Protein AF-A0A5K7S3F2-F1 (afdb_monomer_lite)

Sequence (142 aa):
MEQKTGQISESVRESEKHFLFHMEELKQIIINADKNRLVRHHHVIDLSSSKVVVSIVSISVLLLTSLIGNIHQFEINSRMTDNDLKYRYIKSTNGISAGNLRKLEDIFHYHRDKKKIREIRGRVEEYEKGISETAKKMERTQ

Structure (mmCIF, N/CA/C/O backbone):
data_AF-A0A5K7S3F2-F1
#
_entry.id   AF-A0A5K7S3F2-F1
#
loop_
_atom_site.group_PDB
_atom_site.id
_atom_site.type_symbol
_atom_site.label_atom_id
_atom_site.label_alt_id
_atom_site.label_comp_id
_atom_site.label_asym_id
_atom_site.label_entity_id
_atom_site.label_seq_id
_atom_site.pdbx_PDB_ins_code
_atom_site.Cartn_x
_atom_site.Cartn_y
_atom_site.Cartn_z
_atom_site.occupancy
_atom_site.B_iso_or_equiv
_atom_site.auth_seq_id
_atom_site.auth_comp_id
_atom_site.auth_asym_id
_atom_site.auth_atom_id
_atom_site.pdbx_PDB_model_num
ATOM 1 N N . MET A 1 1 ? 38.468 48.889 -85.888 1.00 54.28 1 MET A N 1
ATOM 2 C CA . MET A 1 1 ? 37.567 48.257 -84.896 1.00 54.28 1 MET A CA 1
ATOM 3 C C . MET A 1 1 ? 38.062 46.888 -84.422 1.00 54.28 1 MET A C 1
ATOM 5 O O . MET A 1 1 ? 37.664 46.483 -83.342 1.00 54.28 1 MET A O 1
ATOM 9 N N . GLU A 1 2 ? 38.985 46.229 -85.134 1.00 58.09 2 GLU A N 1
ATOM 10 C CA . GLU A 1 2 ? 39.466 44.874 -84.791 1.00 58.09 2 GLU A CA 1
ATOM 11 C C . GLU A 1 2 ? 40.475 44.789 -83.627 1.00 58.09 2 GLU A C 1
ATOM 13 O O . GLU A 1 2 ? 40.566 43.766 -82.956 1.00 58.09 2 GLU A O 1
ATOM 18 N N . GLN A 1 3 ? 41.210 45.864 -83.317 1.00 60.00 3 GLN A N 1
ATOM 19 C CA . GLN A 1 3 ? 42.187 45.850 -82.214 1.00 60.00 3 GLN A CA 1
ATOM 20 C C . GLN A 1 3 ? 41.516 45.822 -80.828 1.00 60.00 3 GLN A C 1
ATOM 22 O O . GLN A 1 3 ? 42.011 45.200 -79.891 1.00 60.00 3 GLN A O 1
ATOM 27 N N . LYS A 1 4 ? 40.348 46.469 -80.710 1.00 61.28 4 LYS A N 1
ATOM 28 C CA . LYS A 1 4 ? 39.592 46.575 -79.455 1.00 61.28 4 LYS A CA 1
ATOM 29 C C . LYS A 1 4 ? 38.870 45.265 -79.121 1.00 61.28 4 LYS A C 1
ATOM 31 O O . LYS A 1 4 ? 38.760 44.913 -77.954 1.00 61.28 4 LYS A O 1
ATOM 36 N N . THR A 1 5 ? 38.429 44.517 -80.133 1.00 60.03 5 THR A N 1
ATOM 37 C CA . THR A 1 5 ? 37.779 43.206 -79.968 1.00 60.03 5 THR A CA 1
ATOM 38 C C . THR A 1 5 ? 38.763 42.116 -79.537 1.00 60.03 5 THR A C 1
ATOM 40 O O . THR A 1 5 ? 38.401 41.273 -78.722 1.00 60.03 5 THR A O 1
ATOM 43 N N . GLY A 1 6 ? 40.022 42.177 -79.993 1.00 69.19 6 GLY A N 1
ATOM 44 C CA . GLY A 1 6 ? 41.087 41.272 -79.538 1.00 69.19 6 GLY A CA 1
ATOM 45 C C . GLY A 1 6 ? 41.436 41.455 -78.056 1.00 69.19 6 GLY A C 1
ATOM 46 O O . GLY A 1 6 ? 41.430 40.487 -77.300 1.00 69.19 6 GLY A O 1
ATOM 47 N N . GLN A 1 7 ? 41.627 42.701 -77.608 1.00 70.31 7 GLN A N 1
ATOM 48 C CA . GLN A 1 7 ? 41.929 43.007 -76.199 1.00 70.31 7 GLN A CA 1
ATOM 49 C C . GLN A 1 7 ? 40.793 42.628 -75.240 1.00 70.31 7 GLN A C 1
ATOM 51 O O . GLN A 1 7 ? 41.050 42.169 -74.130 1.00 70.31 7 GLN A O 1
ATOM 56 N N . ILE A 1 8 ? 39.537 42.786 -75.672 1.00 71.12 8 ILE A N 1
ATOM 57 C CA . ILE A 1 8 ? 38.371 42.350 -74.892 1.00 71.12 8 ILE A CA 1
ATOM 58 C C . ILE A 1 8 ? 38.341 40.819 -74.782 1.00 71.12 8 ILE A C 1
ATOM 60 O O . ILE A 1 8 ? 38.042 40.291 -73.718 1.00 71.12 8 ILE A O 1
ATOM 64 N N . SER A 1 9 ? 38.687 40.088 -75.844 1.00 75.62 9 SER A N 1
ATOM 65 C CA . SER A 1 9 ? 38.710 38.620 -75.791 1.00 75.62 9 SER A CA 1
ATOM 66 C C . SER A 1 9 ? 39.811 38.068 -74.877 1.00 75.62 9 SER A C 1
ATOM 68 O O . SER A 1 9 ? 39.591 37.082 -74.174 1.00 75.62 9 SER A O 1
ATOM 70 N N . GLU A 1 10 ? 40.975 38.721 -74.826 1.00 81.12 10 GLU A N 1
ATOM 71 C CA . GLU A 1 10 ? 42.058 38.309 -73.931 1.00 81.12 10 GLU A CA 1
ATOM 72 C C . GLU A 1 10 ? 41.758 38.630 -72.467 1.00 81.12 10 GLU A C 1
ATOM 74 O O . GLU A 1 10 ? 41.982 37.769 -71.616 1.00 81.12 10 GLU A O 1
ATOM 79 N N . SER A 1 11 ? 41.185 39.802 -72.172 1.00 78.25 11 SER A N 1
ATOM 80 C CA . SER A 1 11 ? 40.820 40.170 -70.798 1.00 78.25 11 SER A CA 1
ATOM 81 C C . SER A 1 11 ? 39.691 39.301 -70.240 1.00 78.25 11 SER A C 1
ATOM 83 O O . SER A 1 11 ? 39.721 38.932 -69.066 1.00 78.25 11 SER A O 1
ATOM 85 N N . VAL A 1 12 ? 38.738 38.894 -71.08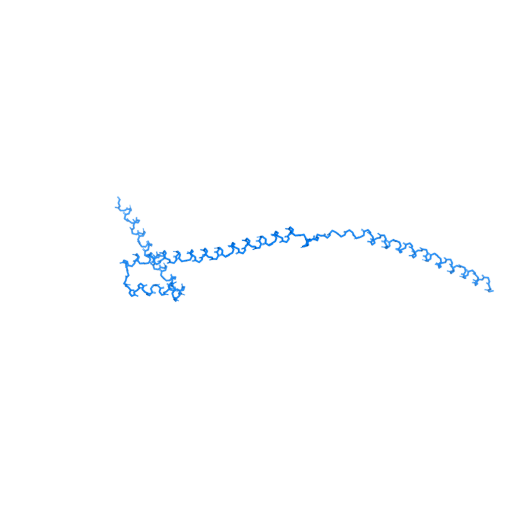5 1.00 82.81 12 VAL A N 1
ATOM 86 C CA . VAL A 1 12 ? 37.708 37.909 -70.722 1.00 82.81 12 VAL A CA 1
ATOM 87 C C . VAL A 1 12 ? 38.352 36.556 -70.411 1.00 82.81 12 VAL A C 1
ATOM 89 O O . VAL A 1 12 ? 38.078 35.978 -69.363 1.00 82.81 12 VAL A O 1
ATOM 92 N N . ARG A 1 13 ? 39.283 36.085 -71.250 1.00 85.19 13 ARG A N 1
ATOM 93 C CA . ARG A 1 13 ? 39.964 34.799 -71.035 1.00 85.19 13 ARG A CA 1
ATOM 94 C C . ARG A 1 13 ? 40.853 34.793 -69.787 1.00 85.19 13 ARG A C 1
ATOM 96 O O . ARG A 1 13 ? 41.009 33.761 -69.136 1.00 85.19 13 ARG A O 1
ATOM 103 N N . GLU A 1 14 ? 41.475 35.918 -69.456 1.00 88.12 14 GLU A N 1
ATOM 104 C CA . GLU A 1 14 ? 42.280 36.066 -68.241 1.00 88.12 14 GLU A CA 1
ATOM 105 C C . GLU A 1 14 ? 41.398 36.113 -66.985 1.00 88.12 14 GLU A C 1
ATOM 107 O O . GLU A 1 14 ? 41.695 35.441 -65.995 1.00 88.12 14 GLU A O 1
ATOM 112 N N . SER A 1 15 ? 40.257 36.804 -67.064 1.00 86.62 15 SER A N 1
ATOM 113 C CA . SER A 1 15 ? 39.246 36.823 -66.004 1.00 86.62 15 SER A CA 1
ATOM 114 C C . SER A 1 15 ? 38.663 35.432 -65.732 1.00 86.62 15 SER A C 1
ATOM 116 O O . SER A 1 15 ? 38.546 35.038 -64.573 1.00 86.62 15 SER A O 1
ATOM 118 N N . GLU A 1 16 ? 38.388 34.640 -66.773 1.00 87.81 16 GLU A N 1
ATOM 119 C CA . GLU A 1 16 ? 37.934 33.249 -66.636 1.00 87.81 16 GLU A CA 1
ATOM 120 C C . GLU A 1 16 ? 38.967 32.376 -65.918 1.00 87.81 16 GLU A C 1
ATOM 122 O O . GLU A 1 16 ? 38.624 31.637 -64.997 1.00 87.81 16 GLU A O 1
ATOM 127 N N . LYS A 1 17 ? 40.252 32.488 -66.279 1.00 90.88 17 LYS A N 1
ATOM 128 C CA . LYS A 1 17 ? 41.327 31.747 -65.600 1.00 90.88 17 LYS A CA 1
ATOM 129 C C . LYS A 1 17 ? 41.444 32.134 -64.129 1.00 90.88 17 LYS A C 1
ATOM 131 O O . LYS A 1 17 ? 41.583 31.255 -63.281 1.00 90.88 17 LYS A O 1
ATOM 136 N N . HIS A 1 18 ? 41.366 33.428 -63.829 1.00 88.25 18 HIS A N 1
ATOM 137 C CA . HIS A 1 18 ? 41.416 33.926 -62.457 1.00 88.25 18 HIS A CA 1
ATOM 138 C C . HIS A 1 18 ? 40.208 33.446 -61.641 1.00 88.25 18 HIS A C 1
ATOM 140 O O . HIS A 1 18 ? 40.352 33.041 -60.488 1.00 88.25 18 HIS A O 1
ATOM 146 N N . PHE A 1 19 ? 39.021 33.418 -62.251 1.00 89.19 19 PHE A N 1
ATOM 147 C CA . PHE A 1 19 ? 37.815 32.894 -61.621 1.00 89.19 19 PHE A CA 1
ATOM 148 C C . PHE A 1 19 ? 37.924 31.391 -61.337 1.00 89.19 19 PHE A C 1
ATOM 150 O O . PHE A 1 19 ? 37.622 30.954 -60.228 1.00 89.19 19 PHE A O 1
ATOM 157 N N . LEU A 1 20 ? 38.417 30.605 -62.298 1.00 90.69 20 LEU A N 1
ATOM 158 C CA . LEU A 1 20 ? 38.639 29.168 -62.121 1.00 90.69 20 LEU A CA 1
ATOM 159 C C . LEU A 1 20 ? 39.663 28.873 -61.019 1.00 90.69 20 LEU A C 1
ATOM 161 O O . LEU A 1 20 ? 39.451 27.966 -60.217 1.00 90.69 20 LEU A O 1
ATOM 165 N N . PHE A 1 21 ? 40.735 29.662 -60.936 1.00 93.12 21 PHE A N 1
ATOM 166 C CA . PHE A 1 21 ? 41.725 29.542 -59.868 1.00 93.12 21 PHE A CA 1
ATOM 167 C C . PHE A 1 21 ? 41.100 29.785 -58.486 1.00 93.12 21 PHE A C 1
ATOM 169 O O . PHE A 1 21 ? 41.261 28.969 -57.579 1.00 93.12 21 PHE A O 1
ATOM 176 N N . HIS A 1 22 ? 40.309 30.853 -58.347 1.00 89.62 22 HIS A N 1
ATOM 177 C CA . HIS A 1 22 ? 39.628 31.168 -57.091 1.00 89.62 22 HIS A CA 1
ATOM 178 C C . HIS A 1 22 ? 38.588 30.102 -56.711 1.00 89.62 22 HIS A C 1
ATOM 180 O O . HIS A 1 22 ? 38.446 29.760 -55.540 1.00 89.62 22 HIS A O 1
ATOM 186 N N . MET A 1 23 ? 37.885 29.525 -57.692 1.00 87.94 23 MET A N 1
ATOM 187 C CA . MET A 1 23 ? 36.957 28.413 -57.459 1.00 87.94 23 MET A CA 1
ATOM 188 C C . MET A 1 23 ? 37.662 27.166 -56.920 1.00 87.94 23 MET A C 1
ATOM 190 O O . MET A 1 23 ? 37.126 26.511 -56.023 1.00 87.94 23 MET A O 1
ATOM 194 N N . GLU A 1 24 ? 38.863 26.854 -57.408 1.00 91.62 24 GLU A N 1
ATOM 195 C CA . GLU A 1 24 ? 39.630 25.720 -56.891 1.00 91.62 24 GLU A CA 1
ATOM 196 C C . GLU A 1 24 ? 40.138 25.992 -55.464 1.00 91.62 24 GLU A C 1
ATOM 198 O O . GLU A 1 24 ? 40.061 25.105 -54.612 1.00 91.62 24 GLU A O 1
ATOM 203 N N . GLU A 1 25 ? 40.556 27.225 -55.151 1.00 91.88 25 GLU A N 1
ATOM 204 C CA . GLU A 1 25 ? 40.903 27.619 -53.776 1.00 91.88 25 GLU A CA 1
ATOM 205 C C . GLU A 1 25 ? 39.706 27.505 -52.823 1.00 91.88 25 GLU A C 1
ATOM 207 O O . GLU A 1 25 ? 39.823 26.895 -51.756 1.00 91.88 25 GLU A O 1
ATOM 212 N N . LEU A 1 26 ? 38.529 28.015 -53.208 1.00 88.94 26 LEU A N 1
ATOM 213 C CA . LEU A 1 26 ? 37.325 27.913 -52.377 1.00 88.94 26 LEU A CA 1
ATOM 214 C C . LEU A 1 26 ? 36.914 26.459 -52.149 1.00 88.94 26 LEU A C 1
ATOM 216 O O . LEU A 1 26 ? 36.552 26.083 -51.032 1.00 88.94 26 LEU A O 1
ATOM 220 N N . LYS A 1 27 ? 37.018 25.618 -53.180 1.00 90.44 27 LYS A N 1
ATOM 221 C CA . LYS A 1 27 ? 36.759 24.182 -53.070 1.00 90.44 27 LYS A CA 1
ATOM 222 C C . LYS A 1 27 ? 37.705 23.524 -52.065 1.00 90.44 27 LYS A C 1
ATOM 224 O O . LYS A 1 27 ? 37.243 22.761 -51.219 1.00 90.44 27 LYS A O 1
ATOM 229 N N . GLN A 1 28 ? 38.998 23.848 -52.095 1.00 86.12 28 GLN A N 1
ATOM 230 C CA . GLN A 1 28 ? 39.967 23.324 -51.125 1.00 86.12 28 GLN A CA 1
ATOM 231 C C . GLN A 1 28 ? 39.694 23.815 -49.699 1.00 86.12 28 GLN A C 1
ATOM 233 O O . GLN A 1 28 ? 39.786 23.032 -48.751 1.00 86.12 28 GLN A O 1
ATOM 238 N N . ILE A 1 29 ? 39.306 25.080 -49.526 1.00 85.06 29 ILE A N 1
ATOM 239 C CA . ILE A 1 29 ? 38.933 25.632 -48.217 1.00 85.06 29 ILE A CA 1
ATOM 240 C C . ILE A 1 29 ? 37.707 24.905 -47.657 1.00 85.06 29 ILE A C 1
ATOM 242 O O . ILE A 1 29 ? 37.722 24.516 -46.491 1.00 85.06 29 ILE A O 1
ATOM 246 N N . ILE A 1 30 ? 36.678 24.662 -48.474 1.00 81.00 30 ILE A N 1
ATOM 247 C CA . ILE A 1 30 ? 35.470 23.937 -48.054 1.00 81.00 30 ILE A CA 1
ATOM 248 C C . ILE A 1 30 ? 35.806 22.488 -47.682 1.00 81.00 30 ILE A C 1
ATOM 250 O O . ILE A 1 30 ? 35.377 22.025 -46.627 1.00 81.00 30 ILE A O 1
ATOM 254 N N . ILE A 1 31 ? 36.616 21.793 -48.488 1.00 80.94 31 ILE A N 1
ATOM 255 C CA . ILE A 1 31 ? 37.049 20.413 -48.208 1.00 80.94 31 ILE A CA 1
ATOM 256 C C . ILE A 1 31 ? 37.827 20.340 -46.887 1.00 80.94 31 ILE A C 1
ATOM 258 O O . ILE A 1 31 ? 37.575 19.463 -46.061 1.00 80.94 31 ILE A O 1
ATOM 262 N N . ASN A 1 32 ? 38.754 21.270 -46.651 1.00 78.38 32 ASN A N 1
ATOM 263 C CA . ASN A 1 32 ? 39.556 21.289 -45.427 1.00 78.38 32 ASN A CA 1
ATOM 264 C C . ASN A 1 32 ? 38.745 21.733 -44.200 1.00 78.38 32 ASN A C 1
ATOM 266 O O . ASN A 1 32 ? 38.964 21.221 -43.101 1.00 78.38 32 ASN A O 1
ATOM 270 N N . ALA A 1 33 ? 37.789 22.649 -44.371 1.00 73.38 33 ALA A N 1
ATOM 271 C CA . ALA A 1 33 ? 36.869 23.063 -43.318 1.00 73.38 33 ALA A CA 1
ATOM 272 C C . ALA A 1 33 ? 35.918 21.926 -42.918 1.00 73.38 33 ALA A C 1
ATOM 274 O O . ALA A 1 33 ? 35.708 21.715 -41.724 1.00 73.38 33 ALA A O 1
ATOM 275 N N . ASP A 1 34 ? 35.401 21.162 -43.885 1.00 66.12 34 ASP A N 1
ATOM 276 C CA . ASP A 1 34 ? 34.592 19.962 -43.640 1.00 66.12 34 ASP A CA 1
ATOM 277 C C . ASP A 1 34 ? 35.418 18.871 -42.938 1.00 66.12 34 ASP A C 1
ATOM 279 O O . ASP A 1 34 ? 35.010 18.339 -41.903 1.00 66.12 34 ASP A O 1
ATOM 283 N N . LYS A 1 35 ? 36.656 18.641 -43.399 1.00 64.75 35 LYS A N 1
ATOM 284 C CA . LYS A 1 35 ? 37.605 17.705 -42.776 1.00 64.75 35 LYS A CA 1
ATOM 285 C C . LYS A 1 35 ? 37.916 18.056 -41.315 1.00 64.75 35 LYS A C 1
ATOM 287 O O . LYS A 1 35 ? 37.980 17.159 -40.478 1.00 64.75 35 LYS A O 1
ATOM 292 N N . ASN A 1 36 ? 38.067 19.342 -40.989 1.00 60.44 36 ASN A N 1
ATOM 293 C CA . ASN A 1 36 ? 38.346 19.807 -39.625 1.00 60.44 36 ASN A CA 1
ATOM 294 C C . ASN A 1 36 ? 37.094 19.883 -38.726 1.00 60.44 36 ASN A C 1
ATOM 296 O O . ASN A 1 36 ? 37.224 19.892 -37.503 1.00 60.44 36 ASN A O 1
ATOM 300 N N . ARG A 1 37 ? 35.876 19.909 -39.292 1.00 57.28 37 ARG A N 1
ATOM 301 C CA . ARG A 1 37 ? 34.611 19.953 -38.528 1.00 57.28 37 ARG A CA 1
ATOM 302 C C . ARG A 1 37 ? 34.107 18.588 -38.058 1.00 57.28 37 ARG A C 1
ATOM 304 O O . ARG A 1 37 ? 33.180 18.531 -37.251 1.00 57.28 37 ARG A O 1
ATOM 311 N N . LEU A 1 38 ? 34.695 17.493 -38.533 1.00 57.00 38 LEU A N 1
ATOM 312 C CA . LEU A 1 3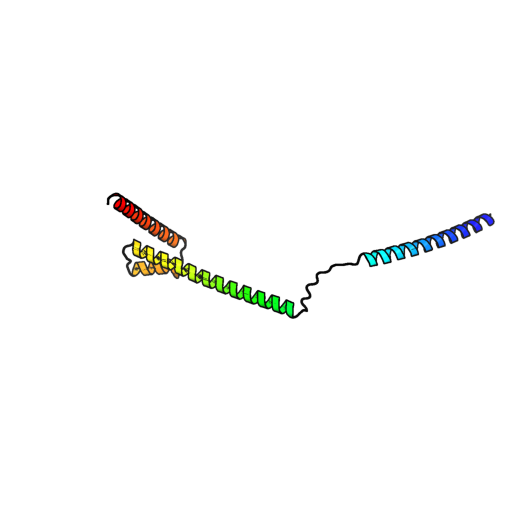8 ? 34.218 16.131 -38.277 1.00 57.00 38 LEU A CA 1
ATOM 313 C C . LEU A 1 38 ? 34.821 15.460 -37.034 1.00 57.00 38 LEU A C 1
ATOM 315 O O . LEU A 1 38 ? 34.816 14.234 -36.938 1.00 57.00 38 LEU A O 1
ATOM 319 N N . VAL A 1 39 ? 35.265 16.213 -36.025 1.00 62.00 39 VAL A N 1
ATOM 320 C CA . VAL A 1 39 ? 35.519 15.618 -34.701 1.00 62.00 39 VAL A CA 1
ATOM 321 C C . VAL A 1 39 ? 34.188 15.501 -33.955 1.00 62.00 39 VAL A C 1
ATOM 323 O O . VAL A 1 39 ? 33.843 16.294 -33.081 1.00 62.00 39 VAL A O 1
ATOM 326 N N . ARG A 1 40 ? 33.386 14.507 -34.349 1.00 59.16 40 ARG A N 1
ATOM 327 C CA . ARG A 1 40 ? 32.183 14.109 -33.612 1.00 59.16 40 ARG A CA 1
ATOM 328 C C . ARG A 1 40 ? 32.592 13.217 -32.444 1.00 59.16 40 ARG A C 1
ATOM 330 O O . ARG A 1 40 ? 32.876 12.039 -32.634 1.00 59.16 40 ARG A O 1
ATOM 337 N N . HIS A 1 41 ? 32.557 13.755 -31.230 1.00 58.38 41 HIS A N 1
ATOM 338 C CA . HIS A 1 41 ? 32.595 12.945 -30.012 1.00 58.38 41 HIS A CA 1
ATOM 339 C C . HIS A 1 41 ? 31.264 12.200 -29.860 1.00 58.38 41 HIS A C 1
ATOM 341 O O . HIS A 1 41 ? 30.327 12.684 -29.229 1.00 58.38 41 HIS A O 1
ATOM 347 N N . HIS A 1 42 ? 31.149 11.040 -30.503 1.00 56.12 42 HIS A N 1
ATOM 348 C CA . HIS A 1 42 ? 29.998 10.161 -30.354 1.00 56.12 42 HIS A CA 1
ATOM 349 C C . HIS A 1 42 ? 30.259 9.209 -29.185 1.00 56.12 42 HIS A C 1
ATOM 351 O O . HIS A 1 42 ? 31.128 8.344 -29.263 1.00 56.12 42 HIS A O 1
ATOM 357 N N . HIS A 1 43 ? 29.507 9.362 -28.095 1.00 59.28 43 HIS A N 1
ATOM 358 C CA . HIS A 1 43 ? 29.468 8.355 -27.038 1.00 59.28 43 HIS A CA 1
ATOM 359 C C . HIS A 1 43 ? 28.532 7.231 -27.503 1.00 59.28 43 HIS A C 1
ATOM 361 O O . HIS A 1 43 ? 27.350 7.197 -27.166 1.00 59.28 43 HIS A O 1
ATOM 367 N N . VAL A 1 44 ? 29.042 6.347 -28.363 1.00 61.16 44 VAL A N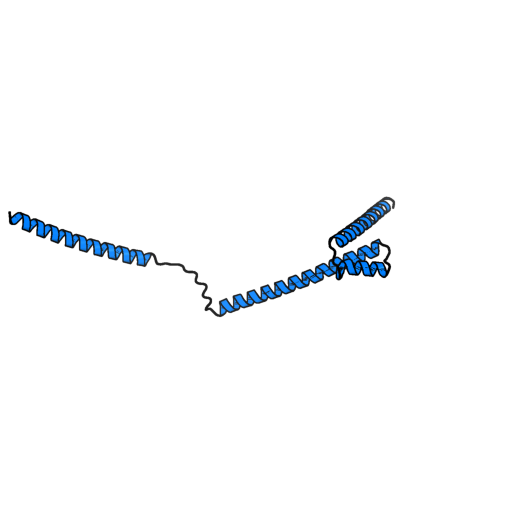 1
ATOM 368 C CA . VAL A 1 44 ? 28.311 5.144 -28.771 1.00 61.16 44 VAL A CA 1
ATOM 369 C C . VAL A 1 44 ? 28.413 4.163 -27.614 1.00 61.16 44 VAL A C 1
ATOM 371 O O . VAL A 1 44 ? 29.482 3.620 -27.339 1.00 61.16 44 VAL A O 1
ATOM 374 N N . ILE A 1 45 ? 27.308 3.949 -26.906 1.00 58.81 45 ILE A N 1
ATOM 375 C CA . ILE A 1 45 ? 27.192 2.782 -26.037 1.00 58.81 45 ILE A CA 1
ATOM 376 C C . ILE A 1 45 ? 27.064 1.589 -26.981 1.00 58.81 45 ILE A C 1
ATOM 378 O O . ILE A 1 45 ? 25.997 1.340 -27.538 1.00 58.81 45 ILE A O 1
ATOM 382 N N . ASP A 1 46 ? 28.181 0.908 -27.224 1.00 63.09 46 ASP A N 1
ATOM 383 C CA . ASP A 1 46 ? 28.205 -0.271 -28.077 1.00 63.09 46 ASP A CA 1
ATOM 384 C C . ASP A 1 46 ? 27.533 -1.444 -27.348 1.00 63.09 46 ASP A C 1
ATOM 386 O O . ASP A 1 46 ? 28.138 -2.150 -26.535 1.00 63.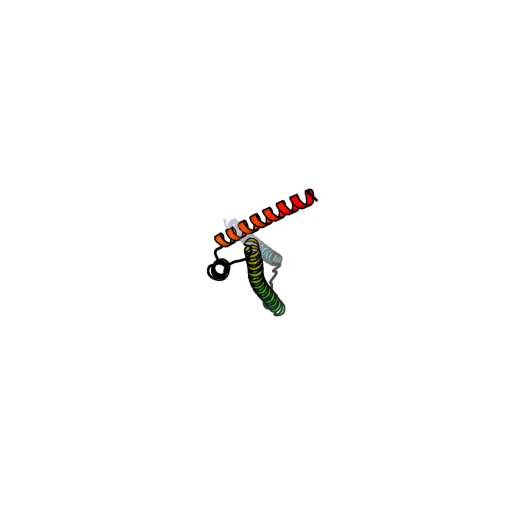09 46 ASP A O 1
ATOM 390 N N . LEU A 1 47 ? 26.243 -1.628 -27.635 1.00 60.03 47 LEU A N 1
ATOM 391 C CA . LEU A 1 47 ? 25.436 -2.754 -27.166 1.00 60.03 47 LEU A CA 1
ATOM 392 C C . LEU A 1 47 ? 25.888 -4.097 -27.776 1.00 60.03 47 LEU A C 1
ATOM 394 O O . LEU A 1 47 ? 25.349 -5.134 -27.405 1.00 60.03 47 LEU A O 1
ATOM 398 N N . SER A 1 48 ? 26.886 -4.110 -28.669 1.00 61.28 48 SER A N 1
ATOM 399 C CA . SER A 1 48 ? 27.552 -5.330 -29.143 1.00 61.28 48 SER A CA 1
ATOM 400 C C . SER A 1 48 ? 28.555 -5.884 -28.119 1.00 61.28 48 SER A C 1
ATOM 402 O O . SER A 1 48 ? 28.929 -7.060 -28.158 1.00 61.28 48 SER A O 1
ATOM 404 N N . SER A 1 49 ? 28.976 -5.070 -27.142 1.00 72.75 49 SER A N 1
ATOM 405 C CA . SER A 1 49 ? 29.810 -5.548 -26.041 1.00 72.75 49 SER A CA 1
ATOM 406 C C . SER A 1 49 ? 28.993 -6.457 -25.124 1.00 72.75 49 SER A C 1
ATOM 408 O O . SER A 1 49 ? 28.197 -5.994 -24.303 1.00 72.75 49 SER A O 1
ATOM 410 N N . SER A 1 50 ? 29.239 -7.769 -25.222 1.00 77.06 50 SER A N 1
ATOM 411 C CA . SER A 1 50 ? 28.613 -8.804 -24.381 1.00 77.06 50 SER A CA 1
ATOM 412 C C . SER A 1 50 ? 28.632 -8.443 -22.886 1.00 77.06 50 SER A C 1
ATOM 414 O O . SER A 1 50 ? 27.651 -8.655 -22.180 1.00 77.06 50 SER A O 1
ATOM 416 N N . LYS A 1 51 ? 29.693 -7.777 -22.407 1.00 82.94 51 LYS A N 1
ATOM 417 C CA . LYS A 1 51 ? 29.812 -7.325 -21.010 1.00 82.94 51 LYS A CA 1
ATOM 418 C C . LYS A 1 51 ? 28.757 -6.282 -20.621 1.00 82.94 51 LYS A C 1
ATOM 420 O O . LYS A 1 51 ? 28.207 -6.360 -19.525 1.00 82.94 51 LYS A O 1
ATOM 425 N N . VAL A 1 52 ? 28.464 -5.326 -21.505 1.00 85.75 52 VAL A N 1
ATOM 426 C CA . VAL A 1 52 ? 27.464 -4.273 -21.258 1.00 85.75 52 VAL A CA 1
ATOM 427 C C . VAL A 1 52 ? 26.065 -4.880 -21.257 1.00 85.75 52 VAL A C 1
ATOM 429 O O . VAL A 1 52 ? 25.303 -4.645 -20.322 1.00 85.75 52 VAL A O 1
ATOM 432 N N . VAL A 1 53 ? 25.756 -5.747 -22.222 1.00 87.00 53 VAL A N 1
ATOM 433 C CA . VAL A 1 53 ? 24.467 -6.456 -22.272 1.00 87.00 53 VAL A CA 1
ATOM 434 C C . VAL A 1 53 ? 24.258 -7.304 -21.020 1.00 87.00 53 VAL A C 1
ATOM 436 O O . VAL A 1 53 ? 23.224 -7.185 -20.367 1.00 87.00 53 VAL A O 1
ATOM 439 N N . VAL A 1 54 ? 25.259 -8.096 -20.624 1.00 90.69 54 VAL A N 1
ATOM 440 C CA . VAL A 1 54 ? 25.194 -8.916 -19.405 1.00 90.69 54 VAL A CA 1
ATOM 441 C C . VAL A 1 54 ? 24.999 -8.049 -18.159 1.00 90.69 54 VAL A C 1
ATOM 443 O O . VAL A 1 54 ? 24.204 -8.418 -17.299 1.00 90.69 54 VAL A O 1
ATOM 446 N N . SER A 1 55 ? 25.652 -6.884 -18.065 1.00 91.25 55 SER A N 1
ATOM 447 C CA . SER A 1 55 ? 25.444 -5.961 -16.939 1.00 91.25 55 SER A CA 1
ATOM 448 C C . SER A 1 55 ? 24.035 -5.363 -16.894 1.00 91.25 55 SER A C 1
ATOM 450 O O . SER A 1 55 ? 23.439 -5.267 -15.826 1.00 91.25 55 SER A O 1
ATOM 452 N N . ILE A 1 56 ? 23.459 -5.004 -18.043 1.00 91.38 56 ILE A N 1
ATOM 453 C CA . ILE A 1 56 ? 22.095 -4.469 -18.104 1.00 91.38 56 ILE A CA 1
ATOM 454 C C . ILE A 1 56 ? 21.098 -5.559 -17.718 1.00 91.38 56 ILE A C 1
ATOM 456 O O . ILE A 1 56 ? 20.180 -5.305 -16.938 1.00 91.38 56 ILE A O 1
ATOM 460 N N . VAL A 1 57 ? 21.296 -6.783 -18.213 1.00 94.06 57 VAL A N 1
ATOM 461 C CA . VAL A 1 57 ? 20.464 -7.936 -17.858 1.00 94.06 57 VAL A CA 1
ATOM 462 C C . VAL A 1 57 ? 20.573 -8.237 -16.364 1.00 94.06 57 VAL A C 1
ATOM 464 O O . VAL A 1 57 ? 19.544 -8.405 -15.714 1.00 94.06 57 VAL A O 1
ATOM 467 N N . SER A 1 58 ? 21.778 -8.250 -15.788 1.00 95.62 58 SER A N 1
ATOM 468 C CA . SER A 1 58 ? 21.955 -8.535 -14.361 1.00 95.62 58 SER A CA 1
ATOM 469 C C . SER A 1 58 ? 21.304 -7.471 -13.476 1.00 95.62 58 SER A C 1
ATOM 471 O O . SER A 1 58 ? 20.568 -7.820 -12.555 1.00 95.62 58 SER A O 1
ATOM 473 N N . ILE A 1 59 ? 21.487 -6.185 -13.792 1.00 96.88 59 ILE A N 1
ATOM 474 C CA . ILE A 1 59 ? 20.821 -5.081 -13.090 1.00 96.88 59 ILE A CA 1
ATOM 475 C C . ILE A 1 59 ? 19.303 -5.205 -13.230 1.00 96.88 59 ILE A C 1
ATOM 477 O O . ILE A 1 59 ? 18.586 -5.072 -12.243 1.00 96.88 59 ILE A O 1
ATOM 481 N N . SER A 1 60 ? 18.804 -5.514 -14.428 1.00 95.94 60 SER A N 1
ATOM 482 C CA . SER A 1 60 ? 17.367 -5.675 -14.667 1.00 95.94 60 SER A CA 1
ATOM 483 C C . SER A 1 60 ? 16.783 -6.806 -13.821 1.00 95.94 60 SER A C 1
ATOM 485 O O . SER A 1 60 ? 15.753 -6.620 -13.179 1.00 95.94 60 SER A O 1
ATOM 487 N N . VAL A 1 61 ? 17.460 -7.956 -13.753 1.00 97.12 61 VAL A N 1
ATOM 488 C CA . VAL A 1 61 ? 17.042 -9.081 -12.906 1.00 97.12 61 VAL A CA 1
ATOM 489 C C . VAL A 1 61 ? 17.041 -8.682 -11.430 1.00 97.12 61 VAL A C 1
ATOM 491 O O . VAL A 1 61 ? 16.061 -8.955 -10.744 1.00 97.12 61 VAL A O 1
ATOM 494 N N . LEU A 1 62 ? 18.083 -7.997 -10.946 1.00 97.50 62 LEU A N 1
ATOM 495 C CA . LEU A 1 62 ? 18.154 -7.519 -9.558 1.00 97.50 62 LEU A CA 1
ATOM 496 C C . LEU A 1 62 ? 17.032 -6.530 -9.215 1.00 97.50 62 LEU A C 1
ATOM 498 O O . LEU A 1 62 ? 16.450 -6.593 -8.133 1.00 97.50 62 LEU A O 1
ATOM 502 N N . LEU A 1 63 ? 16.704 -5.623 -10.134 1.00 96.88 63 LEU A N 1
ATOM 503 C CA . LEU A 1 63 ? 15.609 -4.675 -9.943 1.00 96.88 63 LEU A CA 1
ATOM 504 C C . LEU A 1 63 ? 14.253 -5.384 -9.919 1.00 96.88 63 LEU A C 1
ATOM 506 O O . LEU A 1 63 ? 13.421 -5.076 -9.068 1.00 96.88 63 LEU A O 1
ATOM 510 N N . LEU A 1 64 ? 14.035 -6.361 -10.804 1.00 96.75 64 LEU A N 1
ATOM 511 C CA . LEU A 1 64 ? 12.800 -7.145 -10.836 1.00 96.75 64 LEU A CA 1
ATOM 512 C C . LEU A 1 64 ? 12.627 -7.987 -9.568 1.00 96.75 64 LEU A C 1
ATOM 514 O O . LEU A 1 64 ? 11.545 -7.987 -8.982 1.00 96.75 64 LEU A O 1
ATOM 518 N N . THR A 1 65 ? 13.680 -8.666 -9.105 1.00 96.25 65 THR A N 1
ATOM 519 C CA . THR A 1 65 ? 13.620 -9.447 -7.860 1.00 96.25 65 THR A CA 1
ATOM 520 C C . THR A 1 65 ? 13.387 -8.547 -6.651 1.00 96.25 65 THR A C 1
ATOM 522 O O . THR A 1 65 ? 12.557 -8.875 -5.803 1.00 96.25 65 THR A O 1
ATOM 525 N N . SER A 1 66 ? 14.038 -7.381 -6.597 1.00 97.06 66 SER A N 1
ATOM 526 C CA . SER A 1 66 ? 13.801 -6.383 -5.550 1.00 97.06 66 SER A CA 1
ATOM 527 C C . SER A 1 66 ? 12.362 -5.865 -5.564 1.00 97.06 66 SER A C 1
ATOM 529 O O . SER A 1 66 ? 11.735 -5.772 -4.509 1.00 97.06 66 SER A O 1
ATOM 531 N N . LEU A 1 67 ? 11.801 -5.583 -6.742 1.00 96.75 67 LEU A N 1
ATOM 532 C CA . LEU A 1 67 ? 10.425 -5.109 -6.873 1.00 96.75 67 LEU A CA 1
ATOM 533 C C . LEU A 1 67 ? 9.420 -6.153 -6.376 1.00 96.75 67 LEU A C 1
ATOM 535 O O . LEU A 1 67 ? 8.543 -5.824 -5.579 1.00 96.75 67 LEU A O 1
ATOM 539 N N . ILE A 1 68 ? 9.572 -7.412 -6.796 1.00 96.31 68 ILE A N 1
ATOM 540 C CA . ILE A 1 68 ? 8.711 -8.518 -6.351 1.00 96.31 68 ILE A CA 1
ATOM 541 C C . ILE A 1 68 ? 8.823 -8.698 -4.833 1.00 96.31 68 ILE A C 1
ATOM 543 O O . ILE A 1 68 ? 7.803 -8.783 -4.147 1.00 96.31 68 ILE A O 1
ATOM 547 N N . GLY A 1 69 ? 10.049 -8.696 -4.302 1.00 95.75 69 GLY A N 1
ATOM 548 C CA . GLY A 1 69 ? 10.299 -8.789 -2.865 1.00 95.75 69 GLY A CA 1
ATOM 549 C C . GLY A 1 69 ? 9.621 -7.661 -2.087 1.00 95.75 69 GLY A C 1
ATOM 550 O O . GLY A 1 69 ? 8.926 -7.920 -1.109 1.00 95.75 69 GLY A O 1
ATOM 551 N N . ASN A 1 70 ? 9.739 -6.419 -2.560 1.00 96.50 70 ASN A N 1
ATOM 552 C CA . ASN A 1 70 ? 9.107 -5.259 -1.934 1.00 96.50 70 ASN A CA 1
ATOM 553 C C . ASN A 1 70 ? 7.576 -5.335 -1.955 1.00 96.50 70 ASN A C 1
ATOM 555 O O . ASN A 1 70 ? 6.940 -5.001 -0.956 1.00 96.50 70 ASN A O 1
ATOM 559 N N . ILE A 1 71 ? 6.973 -5.790 -3.058 1.00 95.31 71 ILE A N 1
ATOM 560 C CA . ILE A 1 71 ? 5.515 -5.970 -3.149 1.00 95.31 71 ILE A CA 1
ATOM 561 C C . ILE A 1 71 ? 5.049 -7.023 -2.140 1.00 95.31 71 ILE A C 1
ATOM 563 O O . ILE A 1 71 ? 4.100 -6.785 -1.392 1.00 95.31 71 ILE A O 1
ATOM 567 N N . HIS A 1 72 ? 5.743 -8.159 -2.070 1.00 94.38 72 HIS A N 1
ATOM 568 C CA . HIS A 1 72 ? 5.403 -9.218 -1.126 1.00 94.38 72 HIS A CA 1
ATOM 569 C C . HIS A 1 72 ? 5.564 -8.761 0.331 1.00 94.38 72 HIS A C 1
ATOM 571 O O . HIS A 1 72 ? 4.685 -8.982 1.166 1.00 94.38 72 HIS A O 1
ATOM 577 N N . GLN A 1 73 ? 6.649 -8.042 0.628 1.00 93.00 73 GLN A N 1
ATOM 578 C CA . GLN A 1 73 ? 6.889 -7.463 1.945 1.00 93.00 73 GLN A CA 1
ATOM 579 C C . GLN A 1 73 ? 5.796 -6.459 2.327 1.00 93.00 73 GLN A C 1
ATOM 581 O O . GLN A 1 73 ? 5.339 -6.449 3.471 1.00 93.00 73 GLN A O 1
ATOM 586 N N . PHE A 1 74 ? 5.349 -5.632 1.378 1.00 92.81 74 PHE A N 1
ATOM 587 C CA . PHE A 1 74 ? 4.264 -4.681 1.591 1.00 92.81 74 PHE A CA 1
ATOM 588 C C . PHE A 1 74 ? 2.946 -5.386 1.927 1.00 92.81 74 PHE A C 1
ATOM 590 O O . PHE A 1 74 ? 2.252 -4.980 2.862 1.00 92.81 74 PHE A O 1
ATOM 597 N N . GLU A 1 75 ? 2.617 -6.466 1.218 1.00 89.50 75 GLU A N 1
ATOM 598 C CA . GLU A 1 75 ? 1.424 -7.266 1.494 1.00 89.50 75 GLU A CA 1
ATOM 599 C C . GLU A 1 75 ? 1.467 -7.879 2.902 1.00 89.50 75 GLU A C 1
ATOM 601 O O . GLU A 1 75 ? 0.520 -7.720 3.679 1.00 89.50 75 GLU A O 1
ATOM 606 N N . ILE A 1 76 ? 2.586 -8.511 3.274 1.00 90.38 76 ILE A N 1
ATOM 607 C CA . ILE A 1 76 ? 2.781 -9.075 4.618 1.00 90.38 76 ILE A CA 1
ATOM 608 C C . ILE A 1 76 ? 2.654 -7.983 5.684 1.00 90.38 76 ILE A C 1
ATOM 610 O O . ILE A 1 76 ? 1.936 -8.164 6.668 1.00 90.38 76 ILE A O 1
ATOM 614 N N . ASN A 1 77 ? 3.301 -6.835 5.484 1.00 92.06 77 ASN A N 1
ATOM 615 C CA . ASN A 1 77 ? 3.274 -5.731 6.439 1.00 92.06 77 ASN A CA 1
ATOM 616 C C . ASN A 1 77 ? 1.863 -5.140 6.607 1.00 92.06 77 ASN A C 1
ATOM 618 O O . ASN A 1 77 ? 1.436 -4.828 7.723 1.00 92.06 77 ASN A O 1
ATOM 622 N N . SER A 1 78 ? 1.098 -5.040 5.515 1.00 87.69 78 SER A N 1
ATOM 623 C CA . SER A 1 78 ? -0.312 -4.647 5.583 1.00 87.69 78 SER A CA 1
ATOM 624 C C . SER A 1 78 ? -1.125 -5.650 6.402 1.00 87.69 78 SER A C 1
ATOM 626 O O . SER A 1 78 ? -1.936 -5.238 7.228 1.00 87.69 78 SER A O 1
ATOM 628 N N . ARG A 1 79 ? -0.899 -6.959 6.221 1.00 89.62 79 ARG A N 1
ATOM 629 C CA . ARG A 1 79 ? -1.585 -8.007 6.996 1.00 89.62 79 ARG A CA 1
ATOM 630 C C . ARG A 1 79 ? -1.204 -7.973 8.477 1.00 89.62 79 ARG A C 1
ATOM 632 O O . ARG A 1 79 ? -2.074 -8.147 9.324 1.00 89.62 79 ARG A O 1
ATOM 639 N N . MET A 1 80 ? 0.063 -7.711 8.802 1.00 91.25 80 MET A N 1
ATOM 640 C CA . MET A 1 80 ? 0.521 -7.537 10.187 1.00 91.25 80 MET A CA 1
ATOM 641 C C . MET A 1 80 ? -0.156 -6.338 10.856 1.00 91.25 80 MET A C 1
ATOM 643 O O . MET A 1 80 ? -0.655 -6.459 11.971 1.00 91.25 80 MET A O 1
ATOM 647 N N . THR A 1 81 ? -0.243 -5.211 10.149 1.00 92.31 81 THR A N 1
ATOM 648 C CA . THR A 1 81 ? -0.919 -4.001 10.641 1.00 92.31 81 THR A CA 1
ATOM 649 C C . THR A 1 81 ? -2.416 -4.238 10.863 1.00 92.31 81 THR A C 1
ATOM 651 O O . THR A 1 81 ? -2.981 -3.809 11.869 1.00 92.31 81 THR A O 1
ATOM 654 N N . ASP A 1 82 ? -3.070 -4.946 9.940 1.00 94.00 82 ASP A N 1
ATOM 655 C CA . ASP A 1 82 ? -4.487 -5.294 10.055 1.00 94.00 82 ASP A CA 1
ATOM 656 C C . ASP A 1 82 ? -4.730 -6.259 11.237 1.00 94.00 82 ASP A C 1
ATOM 658 O O . ASP A 1 82 ? -5.708 -6.104 11.970 1.00 94.00 82 ASP A O 1
ATOM 662 N N . ASN A 1 83 ? -3.817 -7.205 11.484 1.00 94.12 83 ASN A N 1
ATOM 663 C CA . ASN A 1 83 ? -3.886 -8.116 12.630 1.00 94.12 83 ASN A CA 1
ATOM 664 C C . ASN A 1 83 ? -3.678 -7.404 13.976 1.00 94.12 83 ASN A C 1
ATOM 666 O O . ASN A 1 83 ? -4.408 -7.702 14.922 1.00 94.12 83 ASN A O 1
ATOM 670 N N . ASP A 1 84 ? -2.742 -6.452 14.063 1.00 95.44 84 ASP A N 1
ATOM 671 C CA . ASP A 1 84 ? -2.566 -5.617 15.263 1.00 95.44 84 ASP A CA 1
ATOM 672 C C . ASP A 1 84 ? -3.859 -4.861 15.596 1.00 95.44 84 ASP A C 1
ATOM 674 O O . ASP A 1 84 ? -4.352 -4.900 16.727 1.00 95.44 84 ASP A O 1
ATOM 678 N N . LEU A 1 85 ? -4.478 -4.252 14.579 1.00 96.12 85 LEU A N 1
ATOM 679 C CA . LEU A 1 85 ? -5.733 -3.531 14.750 1.00 96.12 85 LEU A CA 1
ATOM 680 C C . LEU A 1 85 ? -6.881 -4.457 15.183 1.00 96.12 85 LEU A C 1
ATOM 682 O O . LEU A 1 85 ? -7.638 -4.096 16.086 1.00 96.12 85 LEU A O 1
ATOM 686 N N . LYS A 1 86 ? -7.004 -5.655 14.589 1.00 95.25 86 LYS A N 1
ATOM 687 C CA . LYS A 1 86 ? -7.988 -6.667 15.020 1.00 95.25 86 LYS A CA 1
ATOM 688 C C . LYS A 1 86 ? -7.796 -7.032 16.493 1.00 95.25 86 LYS A C 1
ATOM 690 O O . LYS A 1 86 ? -8.771 -7.065 17.242 1.00 95.25 86 LYS A O 1
ATOM 695 N N . TYR A 1 87 ? -6.557 -7.282 16.914 1.00 95.50 87 TYR A N 1
ATOM 696 C CA . TYR A 1 87 ? -6.242 -7.658 18.291 1.00 95.50 87 TYR A CA 1
ATOM 697 C C . TYR A 1 87 ? -6.592 -6.545 19.285 1.00 95.50 87 TYR A C 1
ATOM 699 O O . TYR A 1 87 ? -7.313 -6.786 20.257 1.00 95.50 87 TYR A O 1
ATOM 707 N N . ARG A 1 88 ? -6.151 -5.309 19.019 1.00 95.88 88 ARG A N 1
ATOM 708 C CA . ARG A 1 88 ? -6.453 -4.144 19.867 1.00 95.88 88 ARG A CA 1
ATOM 709 C C . ARG A 1 88 ? -7.950 -3.867 19.949 1.00 95.88 88 ARG A C 1
ATOM 711 O O . ARG A 1 88 ? -8.455 -3.577 21.030 1.00 95.88 88 ARG A O 1
ATOM 718 N N . TYR A 1 89 ? -8.673 -4.039 18.843 1.00 96.12 89 TYR A N 1
ATOM 719 C CA . TYR A 1 89 ? -10.127 -3.928 18.833 1.00 96.12 89 TYR A CA 1
ATOM 720 C C . TYR A 1 89 ? -10.794 -4.957 19.748 1.00 96.12 89 TYR A C 1
ATOM 722 O O . TYR A 1 89 ? -11.555 -4.570 20.630 1.00 96.12 89 TYR A O 1
ATOM 730 N N . ILE A 1 90 ? -10.454 -6.242 19.617 1.00 95.06 90 ILE A N 1
ATOM 731 C CA . ILE A 1 90 ? -11.007 -7.302 20.478 1.00 95.06 90 ILE A CA 1
ATOM 732 C C . ILE A 1 90 ? -10.678 -7.041 21.954 1.00 95.06 90 ILE A C 1
ATOM 734 O O . ILE A 1 90 ? -11.517 -7.256 22.830 1.00 95.06 90 ILE A O 1
ATOM 738 N N . LYS A 1 91 ? -9.468 -6.544 22.237 1.00 93.81 91 LYS A N 1
ATOM 739 C CA . LYS A 1 91 ? -9.063 -6.155 23.590 1.00 93.81 91 LYS A CA 1
ATOM 740 C C . LYS A 1 91 ? -9.922 -5.005 24.127 1.00 93.81 91 LYS A C 1
ATOM 742 O O . LYS A 1 91 ? -10.364 -5.079 25.267 1.00 93.81 91 LYS A O 1
ATOM 747 N N . SER A 1 92 ? -10.195 -3.987 23.308 1.00 93.38 92 SER A N 1
ATOM 748 C CA . SER A 1 92 ? -11.019 -2.831 23.694 1.00 93.38 92 SER A CA 1
ATOM 749 C C . SER A 1 92 ? -12.481 -3.177 23.974 1.00 93.38 92 SER A C 1
ATOM 751 O O . SER A 1 92 ? -13.136 -2.508 24.767 1.00 93.38 92 SER A O 1
ATOM 753 N N . THR A 1 93 ? -12.995 -4.244 23.356 1.00 90.44 93 THR A N 1
ATOM 754 C CA . THR A 1 93 ? -14.379 -4.697 23.538 1.00 90.44 93 THR A CA 1
ATOM 755 C C . THR A 1 93 ? -14.538 -5.727 24.660 1.00 90.44 93 THR A C 1
ATOM 757 O O . THR A 1 93 ? -15.614 -6.303 24.791 1.00 90.44 93 THR A O 1
ATOM 760 N N . ASN A 1 94 ? -13.493 -5.976 25.464 1.00 88.94 94 ASN A N 1
ATOM 761 C CA . ASN A 1 94 ? -13.449 -7.048 26.468 1.00 88.94 94 ASN A CA 1
ATOM 762 C C . ASN A 1 94 ? -13.791 -8.435 25.879 1.00 88.94 94 ASN A C 1
ATOM 764 O O . ASN A 1 94 ? -14.457 -9.255 26.511 1.00 88.94 94 ASN A O 1
ATOM 768 N N . GLY A 1 95 ? -13.321 -8.708 24.659 1.00 87.12 95 GLY A N 1
ATOM 769 C CA . GLY A 1 95 ? -13.642 -9.924 23.915 1.00 87.12 95 GLY A CA 1
ATOM 770 C C . GLY A 1 95 ? -14.741 -9.717 22.873 1.00 87.12 95 GLY A C 1
ATOM 771 O O . GLY A 1 95 ? -15.284 -8.628 22.696 1.00 87.12 95 GLY A O 1
ATOM 772 N N . ILE A 1 96 ? -15.032 -10.769 22.108 1.00 92.56 96 ILE A N 1
ATOM 773 C CA . ILE A 1 96 ? -15.982 -10.721 20.994 1.00 92.56 96 ILE A CA 1
ATOM 774 C C . ILE A 1 96 ? -16.683 -12.074 20.837 1.00 92.56 96 ILE A C 1
ATOM 776 O O . ILE A 1 96 ? -16.076 -13.127 21.026 1.00 92.56 96 ILE A O 1
ATOM 780 N N . SER A 1 97 ? -17.970 -12.064 20.483 1.00 92.81 97 SER A N 1
ATOM 781 C CA . SER A 1 97 ? -18.701 -13.297 20.167 1.00 92.81 97 SER A CA 1
ATOM 782 C C . SER A 1 97 ? -18.255 -13.874 18.820 1.00 92.81 97 SER A C 1
ATOM 784 O O . SER A 1 97 ? -17.834 -13.135 17.929 1.00 92.81 97 SER A O 1
ATOM 786 N N . ALA A 1 98 ? -18.418 -15.185 18.617 1.00 91.81 98 ALA A N 1
ATOM 787 C CA . ALA A 1 98 ? -18.033 -15.848 17.365 1.00 91.81 98 ALA A CA 1
ATOM 788 C C . ALA A 1 98 ? -18.694 -15.225 16.116 1.00 91.81 98 ALA A C 1
ATOM 790 O O . ALA A 1 98 ? -18.062 -15.099 15.067 1.00 91.81 98 ALA A O 1
ATOM 791 N N . GLY A 1 99 ? -19.952 -14.782 16.229 1.00 92.88 99 GLY A N 1
ATOM 792 C CA . GLY A 1 99 ? -20.661 -14.110 15.137 1.00 92.88 99 GLY A CA 1
ATOM 793 C C . GLY A 1 99 ? -20.078 -12.736 14.795 1.00 92.88 99 GLY A C 1
ATOM 794 O O . GLY A 1 99 ? -19.950 -12.390 13.622 1.00 92.88 99 GLY A O 1
ATOM 795 N N . ASN A 1 100 ? -19.673 -11.964 15.804 1.00 91.69 100 ASN A N 1
ATOM 796 C CA . ASN A 1 100 ? -19.044 -10.661 15.589 1.00 91.69 100 ASN A CA 1
ATOM 797 C C . ASN A 1 100 ? -17.585 -10.805 15.129 1.00 91.69 100 ASN A C 1
ATOM 799 O O . ASN A 1 100 ? -17.137 -10.007 14.309 1.00 91.69 100 ASN A O 1
ATOM 803 N N . LEU A 1 101 ? -16.880 -11.856 15.562 1.00 93.50 101 LEU A N 1
ATOM 804 C CA . LEU A 1 101 ? -15.556 -12.206 15.048 1.00 93.50 101 LEU A CA 1
ATOM 805 C C . LEU A 1 101 ? -15.613 -12.543 13.555 1.00 93.50 101 LEU A C 1
ATOM 807 O O . LEU A 1 101 ? -14.805 -12.033 12.789 1.00 93.50 101 LEU A O 1
ATOM 811 N N . ARG A 1 102 ? -16.616 -13.318 13.116 1.00 94.12 102 ARG A N 1
ATOM 812 C CA . ARG A 1 102 ? -16.841 -13.590 11.686 1.00 94.12 102 ARG A CA 1
ATOM 813 C C . ARG A 1 102 ? -17.044 -12.296 10.892 1.00 94.12 102 ARG A C 1
ATOM 815 O O . ARG A 1 102 ? -16.450 -12.140 9.834 1.00 94.12 102 ARG A O 1
ATOM 822 N N . LYS A 1 103 ? -17.855 -11.362 11.401 1.00 93.12 103 LYS A N 1
ATOM 823 C CA . LYS A 1 103 ? -18.068 -10.054 10.753 1.00 93.12 103 LYS A CA 1
ATOM 824 C C . LYS A 1 103 ? -16.781 -9.229 10.694 1.00 93.12 103 LYS A C 1
ATOM 826 O O . LYS A 1 103 ? -16.537 -8.553 9.701 1.00 93.12 103 LYS A O 1
ATOM 831 N N . LEU A 1 104 ? -15.961 -9.285 11.742 1.00 94.25 104 LEU A N 1
ATOM 832 C CA . LEU A 1 104 ? -14.659 -8.626 11.768 1.00 94.25 104 LEU A CA 1
ATOM 833 C C . LEU A 1 104 ? -13.710 -9.239 10.727 1.00 94.25 104 LEU A C 1
ATOM 835 O O . LEU A 1 104 ? -13.061 -8.509 9.986 1.00 94.25 104 LEU A O 1
ATOM 839 N N . GLU A 1 105 ? -13.667 -10.567 10.621 1.00 93.19 105 GLU A N 1
ATOM 840 C CA . GLU A 1 105 ? -12.909 -11.280 9.587 1.00 93.19 105 GLU A CA 1
ATOM 841 C C . GLU A 1 105 ? -13.354 -10.859 8.180 1.00 93.19 105 GLU A C 1
ATOM 843 O O . GLU A 1 105 ? -12.522 -10.565 7.326 1.00 93.19 105 GLU A O 1
ATOM 848 N N . ASP A 1 106 ? -14.667 -10.762 7.962 1.00 94.25 106 ASP A N 1
ATOM 849 C CA . ASP A 1 106 ? -15.269 -10.350 6.695 1.00 94.25 106 ASP A CA 1
ATOM 850 C C . ASP A 1 106 ? -14.838 -8.936 6.284 1.00 94.25 106 ASP A C 1
ATOM 852 O O . ASP A 1 106 ? -14.354 -8.748 5.171 1.00 94.25 106 ASP A O 1
ATOM 856 N N . ILE A 1 107 ? -14.885 -7.969 7.209 1.00 94.38 107 ILE A N 1
ATOM 857 C CA . ILE A 1 107 ? -14.477 -6.572 6.965 1.00 94.38 107 ILE A CA 1
ATOM 858 C C . ILE A 1 107 ? -12.995 -6.441 6.590 1.00 94.38 107 ILE A C 1
ATOM 860 O O . ILE A 1 107 ? -12.631 -5.509 5.874 1.00 94.38 107 ILE A O 1
ATOM 864 N N . PHE A 1 108 ? -12.128 -7.315 7.099 1.00 92.94 108 PHE A N 1
ATOM 865 C CA . PHE A 1 108 ? -10.681 -7.212 6.892 1.00 92.94 108 PHE A CA 1
ATOM 866 C C . PHE A 1 108 ? -10.151 -8.116 5.777 1.00 92.94 108 PHE A C 1
ATOM 868 O O . PHE A 1 108 ? -9.128 -7.784 5.181 1.00 92.94 108 PHE A O 1
ATOM 875 N N . HIS A 1 109 ? -10.810 -9.246 5.513 1.00 88.25 109 HIS A N 1
ATOM 876 C CA . HIS A 1 109 ? -10.302 -10.286 4.620 1.00 88.25 109 HIS A CA 1
ATOM 877 C C . HIS A 1 109 ? -11.164 -10.452 3.364 1.00 88.25 109 HIS A C 1
ATOM 879 O O . HIS A 1 109 ? -10.678 -10.218 2.262 1.00 88.25 109 HIS A O 1
ATOM 885 N N . TYR A 1 110 ? -12.436 -10.832 3.514 1.00 87.31 110 TYR A N 1
ATOM 886 C CA . TYR A 1 110 ? -13.295 -11.210 2.382 1.00 87.31 110 TYR A CA 1
ATOM 887 C C . TYR A 1 110 ? -13.894 -9.999 1.652 1.00 87.31 110 TYR A C 1
ATOM 889 O O . TYR A 1 110 ? -13.798 -9.895 0.433 1.00 87.31 110 TYR A O 1
ATOM 897 N N . HIS A 1 111 ? -14.457 -9.049 2.397 1.00 91.69 111 HIS A N 1
ATOM 898 C CA . HIS A 1 111 ? -15.072 -7.827 1.885 1.00 91.69 111 HIS A CA 1
ATOM 899 C C . HIS A 1 111 ? -14.369 -6.619 2.494 1.00 91.69 111 HIS A C 1
ATOM 901 O O . HIS A 1 111 ? -14.912 -5.919 3.354 1.00 91.69 111 HIS A O 1
ATOM 907 N N . ARG A 1 112 ? -13.123 -6.395 2.052 1.00 90.88 112 ARG A N 1
ATOM 908 C CA . ARG A 1 112 ? -12.256 -5.371 2.634 1.00 90.88 112 ARG A CA 1
ATOM 909 C C . ARG A 1 112 ? -12.847 -3.969 2.489 1.00 90.88 112 ARG A C 1
ATOM 911 O O . ARG A 1 112 ? -12.750 -3.348 1.431 1.00 90.88 112 ARG A O 1
ATOM 918 N N . ASP A 1 113 ? -13.388 -3.439 3.582 1.00 93.31 113 ASP A N 1
ATOM 919 C CA . ASP A 1 113 ? -14.025 -2.122 3.620 1.00 93.31 113 ASP A CA 1
ATOM 920 C C . ASP A 1 113 ? -13.149 -1.117 4.376 1.00 93.31 113 ASP A C 1
ATOM 922 O O . ASP A 1 113 ? -13.128 -1.051 5.609 1.00 93.31 113 ASP A O 1
ATOM 926 N N . LYS A 1 114 ? -12.432 -0.284 3.614 1.00 92.06 114 LYS A N 1
ATOM 927 C CA . LYS A 1 114 ? -11.531 0.742 4.162 1.00 92.06 114 LYS A CA 1
ATOM 928 C C . LYS A 1 114 ? -12.248 1.746 5.071 1.00 92.06 114 LYS A C 1
ATOM 930 O O . LYS A 1 114 ? -11.609 2.276 5.980 1.00 92.06 114 LYS A O 1
ATOM 935 N N . LYS A 1 115 ? -13.539 2.029 4.847 1.00 95.12 115 LYS A N 1
ATOM 936 C CA . LYS A 1 115 ? -14.299 2.965 5.690 1.00 95.12 115 LYS A CA 1
ATOM 937 C C . LYS A 1 115 ? -14.567 2.338 7.055 1.00 95.12 115 LYS A C 1
ATOM 939 O O . LYS A 1 115 ? -14.204 2.931 8.066 1.00 95.12 115 LYS A O 1
ATOM 944 N N . LYS A 1 116 ? -15.066 1.099 7.082 1.00 94.75 116 LYS A N 1
ATOM 945 C CA . LYS A 1 116 ? -15.292 0.354 8.334 1.00 94.75 116 LYS A CA 1
ATOM 946 C C . LYS A 1 116 ? -13.999 0.104 9.107 1.00 94.75 116 LYS A C 1
ATOM 948 O O . LYS A 1 116 ? -13.982 0.252 10.324 1.00 94.75 116 LYS A O 1
ATOM 953 N N . ILE A 1 117 ? -12.898 -0.214 8.422 1.00 95.12 117 ILE A N 1
ATOM 954 C CA . ILE A 1 117 ? -11.581 -0.365 9.066 1.00 95.12 117 ILE A CA 1
ATOM 955 C C . ILE A 1 117 ? -11.150 0.948 9.740 1.00 95.12 117 ILE A C 1
ATOM 957 O O . ILE A 1 117 ? -10.643 0.929 10.862 1.00 95.12 117 ILE A O 1
ATOM 961 N N . ARG A 1 118 ? -11.391 2.102 9.101 1.00 95.00 118 ARG A N 1
ATOM 962 C CA . ARG A 1 118 ? -11.098 3.417 9.691 1.00 95.00 118 ARG A CA 1
ATOM 963 C C . ARG A 1 118 ? -11.964 3.706 10.920 1.00 95.00 118 ARG A C 1
ATOM 965 O O . ARG A 1 118 ? -11.447 4.223 11.903 1.00 95.00 118 ARG A O 1
ATOM 972 N N . GLU A 1 119 ? -13.241 3.342 10.892 1.00 95.44 119 GLU A N 1
ATOM 973 C CA . GLU A 1 119 ? -14.132 3.460 12.057 1.00 95.44 119 GLU A CA 1
ATOM 974 C C . GLU A 1 119 ? -13.694 2.556 13.217 1.00 95.44 119 GLU A C 1
ATOM 976 O O . GLU A 1 119 ? -13.756 2.952 14.379 1.00 95.44 119 GLU A O 1
ATOM 981 N N . ILE A 1 120 ? -13.239 1.334 12.924 1.00 95.38 120 ILE A N 1
ATOM 982 C CA . ILE A 1 120 ? -12.680 0.420 13.929 1.00 95.38 120 ILE A CA 1
ATOM 983 C C . ILE A 1 120 ? -11.431 1.037 14.560 1.00 95.38 120 ILE A C 1
ATOM 985 O O . ILE A 1 120 ? -11.323 1.064 15.782 1.00 95.38 120 ILE A O 1
ATOM 989 N N . ARG A 1 121 ? -10.531 1.600 13.745 1.00 96.06 121 ARG A N 1
ATOM 990 C CA . ARG A 1 121 ? -9.348 2.314 14.236 1.00 96.06 121 ARG A CA 1
ATOM 991 C C . ARG A 1 121 ? -9.710 3.487 15.144 1.00 96.06 121 ARG A C 1
ATOM 993 O O . ARG A 1 121 ? -9.155 3.570 16.231 1.00 96.06 121 ARG A O 1
ATOM 1000 N N . GLY A 1 122 ? -10.667 4.326 14.747 1.00 96.19 122 GLY A N 1
ATOM 1001 C CA . GLY A 1 122 ? -11.120 5.447 15.577 1.00 96.19 122 GLY A CA 1
ATOM 1002 C C . GLY A 1 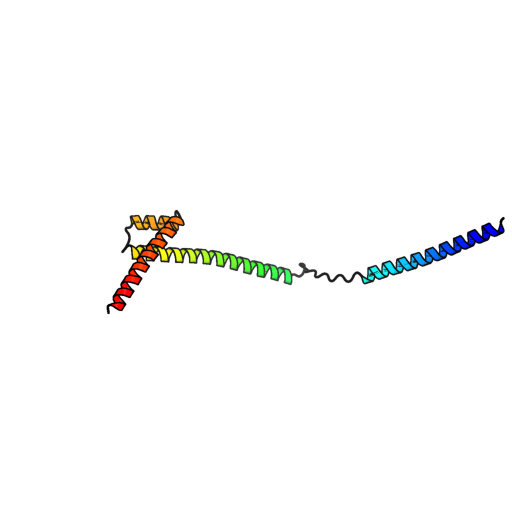122 ? -11.632 4.992 16.946 1.00 96.19 122 GLY A C 1
ATOM 1003 O O . GLY A 1 122 ? -11.204 5.517 17.967 1.00 96.19 122 GLY A O 1
ATOM 1004 N N . ARG A 1 123 ? -12.457 3.938 16.982 1.00 95.00 123 ARG A N 1
ATOM 1005 C CA . ARG A 1 123 ? -12.963 3.365 18.242 1.00 95.00 123 ARG A CA 1
ATOM 1006 C C . ARG A 1 123 ? -11.854 2.830 19.149 1.00 95.00 123 ARG A C 1
ATOM 1008 O O . ARG A 1 123 ? -11.906 3.032 20.359 1.00 95.00 123 ARG A O 1
ATOM 1015 N N . VAL A 1 124 ? -10.852 2.161 18.575 1.00 96.19 124 VAL A N 1
ATOM 1016 C CA . VAL A 1 124 ? -9.682 1.679 19.329 1.00 96.19 124 VAL A CA 1
ATOM 1017 C C . VAL A 1 124 ? -8.884 2.848 19.902 1.00 96.19 124 VAL A C 1
ATOM 1019 O O . VAL A 1 124 ? -8.544 2.836 21.081 1.00 96.19 124 VAL A O 1
ATOM 1022 N N . GLU A 1 125 ? -8.617 3.872 19.091 1.00 96.31 125 GLU A N 1
ATOM 1023 C CA . GLU A 1 125 ? -7.866 5.058 19.513 1.00 96.31 125 GLU A CA 1
ATOM 1024 C C . GLU A 1 125 ? -8.583 5.835 20.628 1.00 96.31 125 GLU A C 1
ATOM 1026 O O . GLU A 1 125 ? -7.939 6.291 21.573 1.00 96.31 125 GLU A O 1
ATOM 1031 N N . GLU A 1 126 ? -9.909 5.974 20.555 1.00 96.38 126 GLU A N 1
ATOM 1032 C CA . GLU A 1 126 ? -10.720 6.604 21.604 1.00 96.38 126 GLU A CA 1
ATOM 1033 C C . GLU A 1 126 ? -10.659 5.826 22.923 1.00 96.38 126 GLU A C 1
ATOM 1035 O O . GLU A 1 126 ? -10.424 6.416 23.981 1.00 96.38 126 GLU A O 1
ATOM 1040 N N . TYR A 1 127 ? -10.806 4.501 22.864 1.00 95.19 127 TYR A N 1
ATOM 1041 C CA . TYR A 1 127 ? -10.706 3.639 24.041 1.00 95.19 127 TYR A CA 1
ATOM 1042 C C . TYR A 1 127 ? -9.328 3.735 24.709 1.00 95.19 127 TYR A C 1
ATOM 10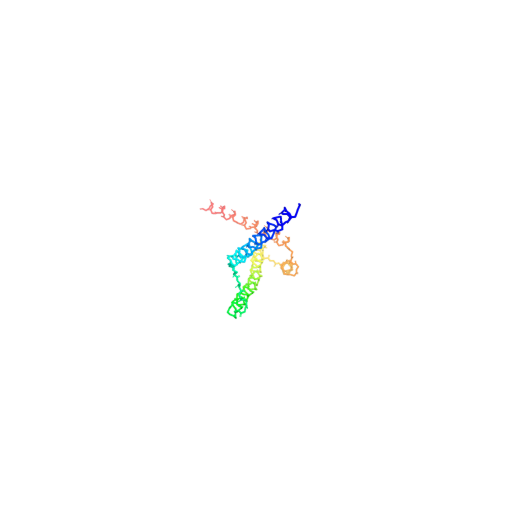44 O O . TYR A 1 127 ? -9.223 3.920 25.923 1.00 95.19 127 TYR A O 1
ATOM 1052 N N . GLU A 1 128 ? -8.255 3.656 23.922 1.00 95.00 128 GLU A N 1
ATOM 1053 C CA . GLU A 1 128 ? -6.887 3.729 24.439 1.00 95.00 128 GLU A CA 1
ATOM 1054 C C . GLU A 1 128 ? -6.553 5.096 25.033 1.00 95.00 128 GLU A C 1
ATOM 1056 O O . GLU A 1 128 ? -5.882 5.168 26.068 1.00 95.00 128 GLU A O 1
ATOM 1061 N N . LYS A 1 129 ? -7.056 6.183 24.433 1.00 95.81 129 LYS A N 1
ATOM 1062 C CA . LYS A 1 129 ? -6.958 7.522 25.026 1.00 95.81 129 LYS A CA 1
ATOM 1063 C C . LYS A 1 129 ? -7.649 7.576 26.384 1.00 95.81 129 LYS A C 1
ATOM 1065 O O . LYS A 1 129 ? -7.033 8.038 27.342 1.00 95.81 129 LYS A O 1
ATOM 1070 N N . GLY A 1 130 ? -8.867 7.043 26.496 1.00 94.25 130 GLY A N 1
ATOM 1071 C CA . GLY A 1 130 ? -9.605 6.996 27.761 1.00 94.25 130 GLY A CA 1
ATOM 1072 C C . GLY A 1 130 ? -8.866 6.225 28.862 1.00 94.25 130 GLY A C 1
ATOM 1073 O O . GLY A 1 130 ? -8.782 6.691 30.003 1.00 94.25 130 GLY A O 1
ATOM 1074 N N . ILE A 1 131 ? -8.257 5.083 28.521 1.00 93.38 131 ILE A N 1
ATOM 1075 C CA . ILE A 1 131 ? -7.405 4.330 29.455 1.00 93.38 131 ILE A CA 1
ATOM 1076 C C . ILE A 1 131 ? -6.167 5.134 29.844 1.00 93.38 131 ILE A C 1
ATOM 1078 O O . ILE A 1 131 ? -5.852 5.218 31.029 1.00 93.38 131 ILE A O 1
ATOM 1082 N N . SER A 1 132 ? -5.476 5.748 28.881 1.00 93.69 132 SER A N 1
ATOM 1083 C CA . SER A 1 132 ? -4.271 6.538 29.155 1.00 93.69 132 SER A CA 1
ATOM 1084 C C . SER A 1 132 ? -4.559 7.723 30.077 1.00 93.69 132 SER A C 1
ATOM 1086 O O . SER A 1 132 ? -3.794 7.992 31.001 1.00 93.69 132 SER A O 1
ATOM 1088 N N . GLU A 1 133 ? -5.671 8.424 29.865 1.00 95.06 133 GLU A N 1
ATOM 1089 C CA . GLU A 1 133 ? -6.090 9.528 30.729 1.00 95.06 133 GLU A CA 1
ATOM 1090 C C . GLU A 1 133 ? -6.442 9.057 32.138 1.00 95.06 133 GLU A C 1
ATOM 1092 O O . GLU A 1 133 ? -6.068 9.705 33.116 1.00 95.06 133 GLU A O 1
ATOM 1097 N N . THR A 1 134 ? -7.129 7.921 32.253 1.00 93.56 134 THR A N 1
ATOM 1098 C CA . THR A 1 134 ? -7.475 7.327 33.548 1.00 93.56 134 THR A CA 1
ATOM 1099 C C . THR A 1 134 ? -6.218 6.898 34.304 1.00 93.56 134 THR A C 1
ATOM 1101 O O . THR A 1 134 ? -6.072 7.242 35.475 1.00 93.56 134 THR A O 1
ATOM 1104 N N . ALA A 1 135 ? -5.271 6.243 33.627 1.00 94.12 135 ALA A N 1
ATOM 1105 C CA . ALA A 1 135 ? -3.986 5.852 34.202 1.00 94.12 135 ALA A CA 1
ATOM 1106 C C . ALA A 1 135 ? -3.195 7.071 34.707 1.00 94.12 135 ALA A C 1
ATOM 1108 O O . ALA A 1 135 ? -2.779 7.099 35.860 1.00 94.12 135 ALA A O 1
ATOM 1109 N N . LYS A 1 136 ? -3.100 8.139 33.902 1.00 93.88 136 LYS A N 1
ATOM 1110 C CA . LYS A 1 136 ? -2.446 9.398 34.307 1.00 93.88 136 LYS A CA 1
ATOM 1111 C C . LYS A 1 136 ? -3.111 10.061 35.512 1.00 93.88 136 LYS A C 1
ATOM 1113 O O . LYS A 1 136 ? -2.434 10.694 36.316 1.00 93.88 136 LYS A O 1
ATOM 1118 N N . LYS A 1 137 ? -4.441 9.980 35.627 1.00 93.81 137 LYS A N 1
ATOM 1119 C CA . LYS A 1 137 ? -5.162 10.488 36.806 1.00 93.81 137 LYS A CA 1
ATOM 1120 C C . LYS A 1 137 ? -4.837 9.656 38.046 1.00 93.81 137 LYS A C 1
ATOM 1122 O O . LYS A 1 137 ? -4.607 10.237 39.100 1.00 93.81 137 LYS A O 1
ATOM 1127 N N . MET A 1 138 ? -4.772 8.331 37.916 1.00 91.50 138 MET A N 1
ATOM 1128 C CA . MET A 1 138 ? -4.411 7.431 39.017 1.00 91.50 138 MET A CA 1
ATOM 1129 C C . MET A 1 138 ? -2.976 7.666 39.506 1.00 91.50 138 MET A C 1
ATOM 1131 O O . MET A 1 138 ? -2.779 7.791 40.706 1.00 91.50 138 MET A O 1
ATOM 1135 N N . GLU A 1 139 ? -2.010 7.841 38.601 1.00 89.69 139 GLU A N 1
ATOM 1136 C CA . GLU A 1 139 ? -0.610 8.156 38.945 1.00 89.69 139 GLU A CA 1
ATOM 1137 C C . GLU A 1 139 ? -0.445 9.491 39.681 1.00 89.69 139 GLU A C 1
ATOM 1139 O O . GLU A 1 139 ? 0.464 9.643 40.482 1.00 89.69 139 GLU A O 1
ATOM 1144 N N . ARG A 1 140 ? -1.316 10.474 39.419 1.00 83.88 140 ARG A N 1
ATOM 1145 C CA . ARG A 1 140 ? -1.309 11.770 40.124 1.00 83.88 140 ARG A CA 1
ATOM 1146 C C . ARG A 1 140 ? -2.011 11.733 41.481 1.00 83.88 140 ARG A C 1
ATOM 1148 O O . ARG A 1 140 ? -1.930 12.710 42.218 1.00 83.88 140 ARG A O 1
ATOM 1155 N N . THR A 1 141 ? -2.774 10.674 41.745 1.00 81.38 141 THR A N 1
ATOM 1156 C CA . THR A 1 141 ? -3.542 10.493 42.988 1.00 81.38 141 THR A CA 1
ATOM 1157 C C . THR A 1 141 ? -2.868 9.478 43.927 1.00 81.38 141 THR A C 1
ATOM 1159 O O . THR A 1 141 ? -3.314 9.323 45.062 1.00 81.38 141 THR A O 1
ATOM 1162 N N . GLN A 1 142 ? -1.815 8.795 43.458 1.00 60.97 142 GLN A N 1
ATOM 1163 C CA . GLN A 1 142 ? -0.861 8.019 44.260 1.00 60.97 142 GLN A CA 1
ATOM 1164 C C . GLN A 1 142 ? 0.283 8.906 44.748 1.00 60.97 142 GLN A C 1
ATOM 1166 O O . GLN A 1 142 ? 0.769 8.625 45.865 1.00 60.97 142 GLN A O 1
#

pLDDT: mean 86.25, std 12.39, range [54.28, 97.5]

Foldseek 3Di:
DVVVVVVVVVVVVVVVVVVVVVVVVVVVVVVVVVVVPPPDPDPDPPPVPPVVVVVVVVVVVVVVVVVVVVVVVVVVVLVVVLVVLVVLLCVLVVHDDPVVVVVSCCCVPVPPDPVVSVVSVVSSVVSVVVVVVVVVVVVVVD

Organism: NCBI:txid2010828

Radius of gyration: 44.42 Å; chains: 1; bounding box: 63×64×129 Å

Secondary structure (DSSP, 8-state):
-HHHHHHHHHHHHHHHHHHHHHHHHHHHHHHHHHHHH---------TT-HHHHHHHHHHHHHHHHHHHHHHHHHHHHHHHHHHHHHHHHHHHTTS--HHHHHHHHIIIIIS--HHHHHHHHHHHHHHHHHHHHHHHHHHTT-